Protein AF-A0A2K3KI52-F1 (afdb_monomer)

Radius of gyration: 19.63 Å; Cα contacts (8 Å, |Δi|>4): 92; chains: 1; bounding box: 44×22×50 Å

Sequence (89 aa):
PEPHEDEIQFILDAISDYLNVKVRRADVLSAWSGIRPLAVDPTAKNTESISRDHIVCEDYPGLVTITGGKWTTYRSMAEDAVNAAIKSG

pLDDT: mean 84.98, std 13.72, range [45.06, 97.12]

Solvent-accessible surface area (backbone atoms only — not comparable to full-atom values): 5766 Å² total; per-residue (Å²): 117,73,64,49,68,69,62,54,47,52,53,45,57,65,48,46,83,77,41,101,58,88,74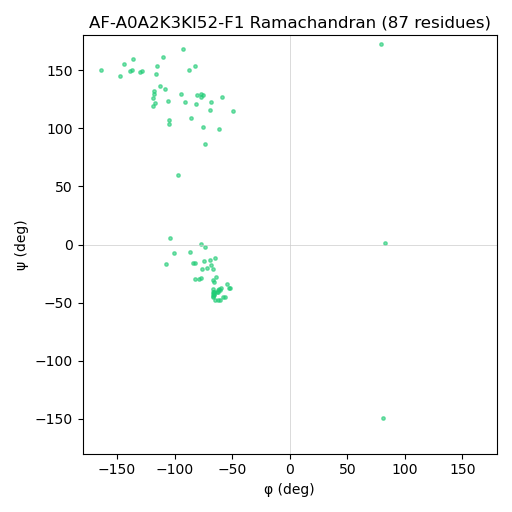,50,79,89,73,59,90,77,83,79,47,79,84,79,67,73,24,72,64,93,83,58,94,55,86,86,65,59,44,76,50,60,47,75,47,69,85,46,98,72,42,73,46,76,40,38,44,46,84,92,45,48,68,59,54,50,52,54,48,52,56,48,48,66,72,56,105

InterPro domains:
  IPR000447 FAD-dependent glycerol-3-phosphate dehydrogenase [PTHR11985] (1-88)
  IPR036188 FAD/NAD(P)-binding domain superfamily [G3DSA:3.50.50.60] (40-86)

Secondary structure (DSSP, 8-state):
----HHHHHHHHHHHHTT-SS---GGG--------------TT-S-TT---SSEEEEEEETTEEEEEE--GGGHHHHHHHHHHHHHHH-

Mean predicted aligned error: 7.3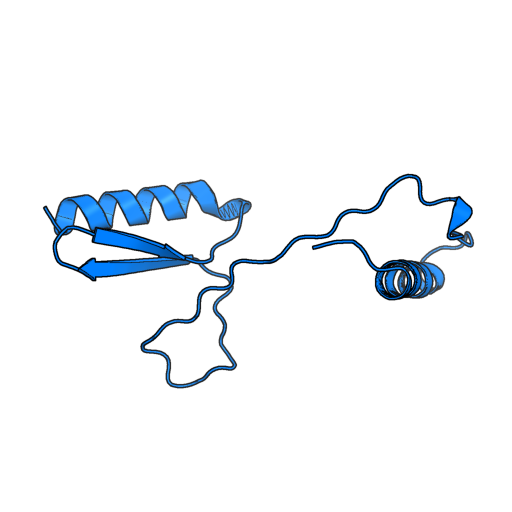9 Å

Foldseek 3Di:
DADDPVNVVVVQVVCVVVDPDRDDPVNDPDDDDDDFQFDDDPPDPDPVCSDQDKDWDDPDQQDIDITHYDPVCVVVSVVVRVVVNVVSD

Organism: Trifolium pratense (NCBI:txid57577)

Structure (mmCIF, N/CA/C/O backbone):
data_AF-A0A2K3KI52-F1
#
_entry.id   AF-A0A2K3KI52-F1
#
loop_
_atom_site.group_PDB
_atom_site.id
_atom_site.type_symbol
_atom_site.label_atom_id
_atom_site.label_alt_id
_atom_site.label_comp_id
_atom_site.label_asym_id
_atom_site.label_entity_id
_atom_site.label_seq_id
_atom_site.pdbx_PDB_ins_code
_atom_site.Cartn_x
_atom_site.Cartn_y
_atom_site.Cartn_z
_atom_site.occupancy
_atom_site.B_iso_or_equiv
_atom_site.auth_seq_id
_atom_site.auth_comp_id
_atom_site.auth_asym_id
_atom_site.auth_atom_id
_atom_site.pdbx_PDB_model_num
ATOM 1 N N . PRO A 1 1 ? -5.068 -13.349 -1.381 1.00 87.12 1 PRO A N 1
ATOM 2 C CA . PRO A 1 1 ? -4.981 -13.047 0.067 1.00 87.12 1 PRO A CA 1
ATOM 3 C C . PRO A 1 1 ? -6.400 -12.857 0.594 1.00 87.12 1 PRO A C 1
ATOM 5 O O . PRO A 1 1 ? -7.254 -12.396 -0.162 1.00 87.12 1 PRO A O 1
ATOM 8 N N . GLU A 1 2 ? -6.650 -13.224 1.841 1.00 93.81 2 GLU A N 1
ATOM 9 C CA . GLU A 1 2 ? -7.942 -13.007 2.491 1.00 93.81 2 GLU A CA 1
ATOM 10 C C . GLU A 1 2 ? -7.738 -12.047 3.667 1.00 93.81 2 GLU A C 1
ATOM 12 O O . GLU A 1 2 ? -6.648 -12.032 4.239 1.00 93.81 2 GLU A O 1
ATOM 17 N N . PRO A 1 3 ? -8.716 -11.187 3.988 1.00 94.88 3 PRO A N 1
ATOM 18 C CA . PRO A 1 3 ? -8.646 -10.367 5.191 1.00 94.88 3 PRO A CA 1
ATOM 19 C C . PRO A 1 3 ? -8.765 -11.272 6.415 1.00 94.88 3 PRO A C 1
ATOM 21 O O . PRO A 1 3 ? -9.769 -11.975 6.550 1.00 94.88 3 PRO A O 1
ATOM 24 N N . HIS A 1 4 ? -7.777 -11.247 7.305 1.00 96.31 4 HIS A N 1
ATOM 25 C CA . HIS A 1 4 ? -7.864 -12.012 8.543 1.00 96.31 4 HIS A CA 1
ATOM 26 C C . HIS A 1 4 ? -8.558 -11.211 9.658 1.00 96.31 4 HIS A C 1
ATOM 28 O O . HIS A 1 4 ? -8.528 -9.979 9.692 1.00 96.31 4 HIS A O 1
ATOM 34 N N . GLU A 1 5 ? -9.232 -11.910 10.575 1.00 96.25 5 GLU A N 1
ATOM 35 C CA . GLU A 1 5 ? -10.008 -11.273 11.650 1.00 96.25 5 GLU A CA 1
ATOM 36 C C . GLU A 1 5 ? -9.133 -10.513 12.656 1.00 96.25 5 GLU A C 1
ATOM 38 O O . GLU A 1 5 ? -9.565 -9.500 13.198 1.00 96.25 5 GLU A O 1
ATOM 43 N N . ASP A 1 6 ? -7.895 -10.951 12.874 1.00 96.75 6 ASP A N 1
ATOM 44 C CA . ASP A 1 6 ? -6.905 -10.237 13.681 1.00 96.75 6 ASP A CA 1
ATOM 45 C C . ASP A 1 6 ? -6.477 -8.913 13.030 1.00 96.75 6 ASP A C 1
ATOM 47 O O . ASP A 1 6 ? -6.364 -7.906 13.726 1.00 96.75 6 ASP A O 1
ATOM 51 N N . GLU A 1 7 ? -6.332 -8.863 11.701 1.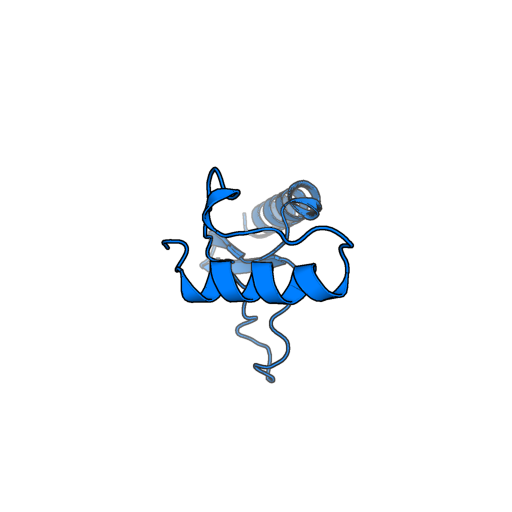00 96.19 7 GLU A N 1
ATOM 52 C CA . GLU A 1 7 ? -6.071 -7.614 10.968 1.00 96.19 7 GL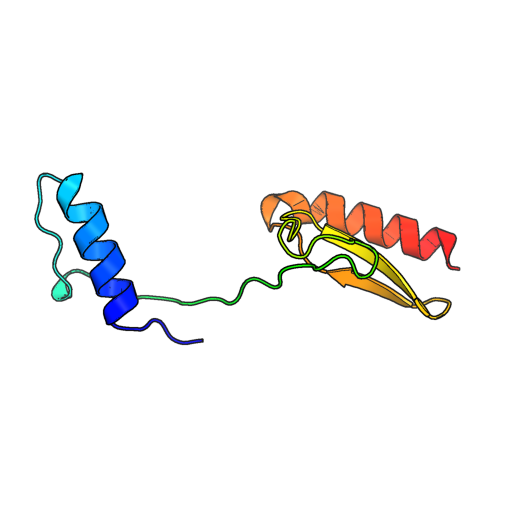U A CA 1
ATOM 53 C C . GLU A 1 7 ? -7.268 -6.652 11.030 1.00 96.19 7 GLU A C 1
ATOM 55 O O . GLU A 1 7 ? -7.098 -5.443 11.207 1.00 96.19 7 GLU A O 1
ATOM 60 N N . ILE A 1 8 ? -8.493 -7.180 10.914 1.00 96.12 8 ILE A N 1
ATOM 61 C CA . ILE A 1 8 ? -9.719 -6.384 11.062 1.00 96.12 8 ILE A CA 1
ATOM 62 C C . ILE A 1 8 ? -9.795 -5.815 12.481 1.00 96.12 8 ILE A C 1
ATOM 64 O O . ILE A 1 8 ? -10.030 -4.616 12.646 1.00 96.12 8 ILE A O 1
ATOM 68 N N . GLN A 1 9 ? -9.569 -6.647 13.501 1.00 95.94 9 GLN A N 1
ATOM 69 C CA . GLN A 1 9 ? -9.601 -6.218 14.895 1.00 95.94 9 GLN A CA 1
ATOM 70 C C . GLN A 1 9 ? -8.510 -5.184 15.189 1.00 95.94 9 GLN A C 1
ATOM 72 O O . GLN A 1 9 ? -8.801 -4.175 15.821 1.00 95.94 9 GLN A O 1
ATOM 77 N N . PHE A 1 10 ? -7.304 -5.360 14.645 1.00 95.62 10 PHE A N 1
ATOM 78 C CA . PHE A 1 10 ? -6.221 -4.383 14.748 1.00 95.62 10 PHE A CA 1
ATOM 79 C C . PHE A 1 10 ? -6.630 -2.996 14.226 1.00 95.62 10 PHE A C 1
ATOM 81 O O . PHE A 1 10 ? -6.378 -1.988 14.887 1.00 95.62 10 PHE A O 1
ATOM 88 N N . ILE A 1 11 ? -7.296 -2.923 13.067 1.00 94.88 11 ILE A N 1
ATOM 89 C CA . ILE A 1 11 ? -7.790 -1.648 12.523 1.00 94.88 11 ILE A CA 1
ATOM 90 C C . ILE A 1 11 ? -8.899 -1.069 13.412 1.00 94.88 11 ILE A C 1
ATOM 92 O O . ILE A 1 11 ? -8.897 0.135 13.665 1.00 94.88 11 ILE A O 1
ATOM 96 N N . LEU A 1 12 ? -9.835 -1.899 13.892 1.00 94.75 12 LEU A N 1
ATOM 97 C CA . LEU A 1 12 ? -10.927 -1.465 14.776 1.00 94.75 12 LEU A CA 1
ATOM 98 C C . LEU A 1 12 ? -10.413 -0.908 16.110 1.00 94.75 12 LEU A C 1
ATOM 100 O O . LEU A 1 12 ? -10.915 0.112 16.582 1.00 94.75 12 LEU A O 1
ATOM 104 N N . ASP A 1 13 ? -9.399 -1.546 16.686 1.00 93.62 13 ASP A N 1
ATOM 105 C CA . ASP A 1 13 ? -8.753 -1.087 17.912 1.00 93.62 13 ASP A CA 1
ATOM 106 C C . ASP A 1 13 ? -8.025 0.237 17.658 1.00 93.62 13 ASP A C 1
ATOM 108 O O . ASP A 1 13 ? -8.228 1.198 18.399 1.00 93.62 13 ASP A O 1
ATOM 112 N N . ALA A 1 14 ? -7.279 0.340 16.552 1.00 93.81 14 ALA A N 1
ATOM 113 C CA . ALA A 1 14 ? -6.553 1.555 16.195 1.00 93.81 14 ALA A CA 1
ATOM 114 C C . ALA A 1 14 ? -7.472 2.769 15.986 1.00 93.81 14 ALA A C 1
ATOM 116 O O . ALA A 1 14 ? -7.118 3.871 16.390 1.00 93.81 14 ALA A O 1
ATOM 117 N N . ILE A 1 15 ? -8.654 2.605 15.375 1.00 93.81 15 ILE A N 1
ATOM 118 C CA . ILE A 1 15 ? -9.599 3.724 15.186 1.00 93.81 15 ILE A CA 1
ATOM 119 C C . ILE A 1 15 ? -10.352 4.095 16.468 1.00 93.81 15 ILE A C 1
ATOM 121 O O . ILE A 1 15 ? -10.871 5.209 16.558 1.00 93.81 15 ILE A O 1
ATOM 125 N N . SER A 1 16 ? -10.433 3.185 17.445 1.00 90.62 16 SER A N 1
ATOM 126 C CA . SER A 1 16 ? -11.191 3.410 18.680 1.00 90.62 16 SER A CA 1
ATOM 127 C C . SER A 1 16 ? -10.617 4.551 19.526 1.00 90.62 16 SER A C 1
ATOM 129 O O . SER A 1 16 ? -11.380 5.266 20.171 1.00 90.62 16 SER A O 1
ATOM 131 N N . ASP A 1 17 ? -9.309 4.798 19.420 1.00 89.69 17 ASP A N 1
ATOM 132 C CA . ASP A 1 17 ? -8.617 5.910 20.081 1.00 89.69 17 ASP A CA 1
ATOM 133 C C . ASP A 1 17 ? -8.949 7.282 19.465 1.00 89.69 17 ASP A C 1
ATOM 135 O O . ASP A 1 17 ? -8.763 8.320 20.101 1.00 89.69 17 ASP A O 1
ATOM 139 N N . TYR A 1 18 ? -9.447 7.306 18.225 1.00 92.94 18 TYR A N 1
ATOM 140 C CA . TYR A 1 18 ? -9.689 8.538 17.465 1.00 92.94 18 TYR A CA 1
ATOM 141 C C . TYR A 1 18 ? -11.169 8.897 17.327 1.00 92.94 18 TYR A C 1
ATOM 143 O O . TYR A 1 18 ? -11.495 10.030 16.967 1.00 92.94 18 TYR A O 1
ATOM 151 N N . LEU A 1 19 ? -12.077 7.951 17.578 1.00 92.94 19 LEU A N 1
ATOM 152 C CA . LEU A 1 19 ? -13.510 8.134 17.381 1.00 92.94 19 LEU A CA 1
ATOM 153 C C . LEU A 1 19 ? -14.259 8.130 18.711 1.00 92.94 19 LEU A C 1
ATOM 155 O O . LEU A 1 19 ? -14.103 7.246 19.542 1.00 92.94 19 LEU A O 1
ATOM 159 N N . ASN A 1 20 ? -15.197 9.065 18.858 1.00 90.25 20 ASN A N 1
ATOM 160 C CA . ASN A 1 20 ? -16.090 9.115 20.020 1.00 90.25 20 ASN A CA 1
ATOM 161 C C . ASN A 1 20 ? -17.181 8.021 19.998 1.00 90.25 20 ASN A C 1
ATOM 163 O O . ASN A 1 20 ? -18.013 7.945 20.900 1.00 90.25 20 ASN A O 1
ATOM 167 N N . VAL A 1 21 ? -17.219 7.205 18.939 1.00 90.69 21 VAL A N 1
ATOM 168 C CA . VAL A 1 21 ? -18.179 6.118 18.734 1.00 90.69 21 VAL A CA 1
ATOM 169 C C . VAL A 1 21 ? -17.415 4.806 18.678 1.00 90.69 21 VAL A C 1
ATOM 171 O O . VAL A 1 21 ? -16.473 4.660 17.901 1.00 90.69 21 VAL A O 1
ATOM 174 N N . LYS A 1 22 ? -17.861 3.824 19.464 1.00 88.38 22 LYS A N 1
ATOM 175 C CA . LYS A 1 22 ? -17.290 2.479 19.447 1.00 88.38 22 LYS A CA 1
ATOM 176 C C . LYS A 1 22 ? -17.765 1.718 18.207 1.00 88.38 22 LYS A C 1
ATOM 178 O O . LYS A 1 22 ? -18.882 1.205 18.194 1.00 88.38 22 LYS A O 1
ATOM 183 N N . VAL A 1 23 ? -16.907 1.631 17.193 1.00 93.12 23 VAL A N 1
ATOM 184 C CA . VAL A 1 23 ? -17.120 0.789 16.007 1.00 93.12 23 VAL A CA 1
ATOM 185 C C . VAL A 1 23 ? -16.873 -0.672 16.386 1.00 93.12 23 VAL A C 1
ATOM 187 O O . VAL A 1 23 ? -15.857 -0.997 16.997 1.00 93.12 23 VAL A O 1
ATOM 190 N N . ARG A 1 24 ? -17.814 -1.564 16.075 1.00 93.44 24 ARG A N 1
ATOM 191 C CA . ARG A 1 24 ? -17.741 -2.994 16.407 1.00 93.44 24 ARG A CA 1
ATOM 192 C C . ARG A 1 24 ? -17.536 -3.814 15.142 1.00 93.44 24 ARG A C 1
ATOM 194 O O . ARG A 1 24 ? -17.908 -3.400 14.049 1.00 93.44 24 ARG A O 1
ATOM 201 N N . ARG A 1 25 ? -17.075 -5.056 15.305 1.00 94.50 25 ARG A N 1
ATOM 202 C CA . ARG A 1 25 ? -16.948 -6.011 14.195 1.00 94.50 25 ARG A CA 1
ATOM 203 C C . ARG A 1 25 ? -18.251 -6.214 13.408 1.00 94.50 25 ARG A C 1
ATOM 205 O O . ARG A 1 25 ? -18.197 -6.394 12.195 1.00 94.50 25 ARG A O 1
ATOM 212 N N . ALA A 1 26 ? -19.405 -6.147 14.078 1.00 95.88 26 ALA A N 1
ATOM 213 C CA . ALA A 1 26 ? -20.729 -6.256 13.456 1.00 95.88 26 ALA A CA 1
ATOM 214 C C . ALA A 1 26 ? -21.097 -5.061 12.556 1.00 95.88 26 ALA A C 1
ATOM 216 O O . ALA A 1 26 ? -22.000 -5.180 11.734 1.00 95.88 26 ALA A O 1
ATOM 217 N N . ASP A 1 27 ? -20.403 -3.930 12.701 1.00 94.81 27 ASP A N 1
ATOM 218 C CA . ASP A 1 27 ? -20.626 -2.730 11.894 1.00 94.81 27 ASP A CA 1
ATOM 219 C C . ASP A 1 27 ? -19.802 -2.771 10.576 1.00 94.81 27 ASP A C 1
ATOM 221 O O . ASP A 1 27 ? -19.975 -1.922 9.702 1.00 94.81 27 ASP A O 1
ATOM 225 N N . VAL A 1 28 ? -18.926 -3.775 10.396 1.00 95.62 28 VAL A N 1
ATOM 226 C CA . VAL A 1 28 ? -18.117 -3.982 9.180 1.00 95.62 28 VAL A CA 1
ATOM 227 C C . VAL A 1 28 ? -18.911 -4.776 8.138 1.00 95.62 28 VAL A C 1
ATOM 229 O O . VAL A 1 28 ? -19.113 -5.982 8.287 1.00 95.62 28 VAL A O 1
ATOM 232 N N . LEU A 1 29 ? -19.317 -4.110 7.054 1.00 97.12 29 LEU A N 1
ATOM 233 C CA . LEU A 1 29 ? -20.094 -4.720 5.963 1.00 97.12 29 LEU A CA 1
ATOM 234 C C . LEU A 1 29 ? -19.252 -5.593 5.021 1.00 97.12 29 LEU A C 1
ATOM 236 O O . LEU A 1 29 ? -19.768 -6.525 4.410 1.00 97.12 29 LEU A O 1
ATOM 240 N N . SER A 1 30 ? -17.965 -5.279 4.877 1.00 96.12 30 SER A N 1
ATOM 241 C CA . SER A 1 30 ? -17.066 -5.926 3.920 1.00 96.12 30 SER A CA 1
ATOM 242 C C . SER A 1 30 ? -15.605 -5.636 4.255 1.00 96.12 30 SER A C 1
ATOM 244 O O . SER A 1 30 ? -15.289 -4.555 4.753 1.00 96.12 30 SER A O 1
ATOM 246 N N . ALA A 1 31 ? -14.713 -6.570 3.928 1.00 96.56 31 ALA A N 1
ATOM 247 C CA . ALA A 1 31 ? -13.268 -6.411 4.052 1.00 96.56 31 ALA A CA 1
ATOM 248 C C . ALA A 1 31 ? -12.564 -6.974 2.809 1.00 96.56 31 ALA A C 1
ATOM 250 O O . ALA A 1 31 ? -13.054 -7.915 2.184 1.00 96.56 31 ALA A O 1
ATOM 251 N N . TRP A 1 32 ? -11.407 -6.405 2.466 1.00 96.69 32 TRP A N 1
ATOM 252 C CA . TRP A 1 32 ? -10.576 -6.842 1.343 1.00 96.69 32 TRP A CA 1
ATOM 253 C C . TRP A 1 32 ? -9.104 -6.826 1.737 1.00 96.69 32 TRP A C 1
ATOM 255 O O . TRP A 1 32 ? -8.680 -6.002 2.544 1.00 96.69 32 TRP A O 1
ATOM 265 N N . SER A 1 33 ? -8.331 -7.728 1.138 1.00 95.69 33 SER A N 1
ATOM 266 C CA . SER A 1 33 ? -6.887 -7.822 1.324 1.00 95.69 33 SER A CA 1
ATOM 267 C C . SER A 1 33 ? -6.196 -7.845 -0.037 1.00 95.69 33 SER A C 1
ATOM 269 O O . SER A 1 33 ? -6.754 -8.318 -1.029 1.00 95.69 33 SER A O 1
ATOM 271 N N . GLY A 1 34 ? -4.979 -7.311 -0.096 1.00 92.31 34 GLY A N 1
ATOM 272 C CA . GLY A 1 34 ? -4.203 -7.176 -1.323 1.00 92.31 34 GLY A CA 1
ATOM 273 C C . GLY A 1 34 ? -2.711 -7.308 -1.050 1.00 92.31 34 GLY A C 1
ATOM 274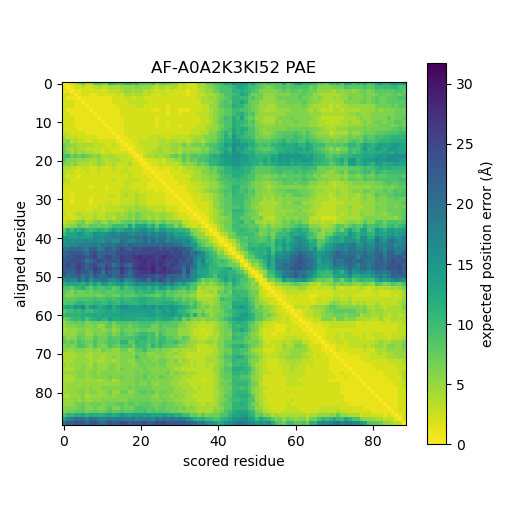 O O . GLY A 1 34 ? -2.219 -6.870 -0.014 1.00 92.31 34 GLY A O 1
ATOM 275 N N . ILE A 1 35 ? -1.985 -7.904 -1.996 1.00 88.75 35 ILE A N 1
ATOM 276 C CA . ILE A 1 35 ? -0.524 -8.013 -1.935 1.00 88.75 35 ILE A CA 1
ATOM 277 C C . ILE A 1 35 ? 0.060 -6.839 -2.710 1.00 88.75 35 ILE A C 1
ATOM 279 O O . ILE A 1 35 ? -0.332 -6.592 -3.850 1.00 88.75 35 ILE A O 1
ATOM 283 N N . ARG A 1 36 ? 1.003 -6.114 -2.106 1.00 85.12 36 ARG A N 1
ATOM 284 C CA . ARG A 1 36 ? 1.756 -5.085 -2.826 1.00 85.12 36 ARG A CA 1
ATOM 285 C C . ARG A 1 36 ? 2.879 -5.766 -3.613 1.00 85.12 36 ARG A C 1
ATOM 287 O O . ARG A 1 36 ? 3.716 -6.406 -2.978 1.00 85.12 36 ARG A O 1
ATOM 294 N N . PRO A 1 37 ? 2.930 -5.632 -4.948 1.00 76.31 37 PRO A N 1
ATOM 295 C CA . PRO A 1 37 ? 4.071 -6.089 -5.727 1.00 76.31 37 PRO A CA 1
ATOM 296 C C . PRO A 1 37 ? 5.221 -5.107 -5.492 1.00 76.31 37 PRO A C 1
ATOM 298 O O . PRO A 1 37 ? 5.345 -4.101 -6.179 1.00 76.31 37 PRO A O 1
ATOM 301 N N . LEU A 1 38 ? 5.998 -5.338 -4.438 1.00 75.56 38 LEU A N 1
ATOM 302 C CA . LEU A 1 38 ? 7.116 -4.478 -4.072 1.00 75.56 38 LEU A CA 1
ATOM 303 C C . LEU A 1 38 ? 8.301 -4.761 -4.996 1.00 75.56 38 LEU A C 1
ATOM 305 O O . LEU A 1 38 ? 8.683 -5.917 -5.171 1.00 75.56 38 LEU A O 1
ATOM 309 N N . ALA A 1 39 ? 8.876 -3.710 -5.579 1.00 69.38 39 ALA A N 1
ATOM 310 C CA . ALA A 1 39 ? 10.092 -3.842 -6.365 1.00 69.38 39 ALA A CA 1
ATOM 311 C C . ALA A 1 39 ? 11.303 -3.894 -5.437 1.00 69.38 39 ALA A C 1
ATOM 313 O O . ALA A 1 39 ? 11.480 -3.034 -4.572 1.00 69.38 39 ALA A O 1
ATOM 314 N N . VAL A 1 40 ? 12.140 -4.903 -5.641 1.00 66.69 40 VAL A N 1
ATOM 315 C CA . VAL A 1 40 ? 13.486 -4.946 -5.079 1.00 66.69 40 VAL A CA 1
ATOM 316 C C . VAL A 1 40 ? 14.426 -4.663 -6.232 1.00 66.69 40 VAL A C 1
ATOM 318 O O . VAL A 1 40 ? 14.375 -5.353 -7.246 1.00 66.69 40 VAL A O 1
ATOM 321 N N . ASP A 1 41 ? 15.253 -3.636 -6.087 1.00 63.28 41 ASP A N 1
ATOM 322 C CA . ASP A 1 41 ? 16.321 -3.379 -7.042 1.00 63.28 41 ASP A CA 1
ATOM 323 C C . ASP A 1 41 ? 17.378 -4.490 -6.896 1.00 63.28 41 ASP A C 1
ATOM 325 O O . ASP A 1 41 ? 17.997 -4.594 -5.831 1.00 63.28 41 ASP A O 1
ATOM 329 N N . PRO A 1 42 ? 17.605 -5.328 -7.925 1.00 61.53 42 PRO A N 1
ATOM 330 C CA . PRO A 1 42 ? 18.587 -6.409 -7.865 1.00 61.53 42 PRO A CA 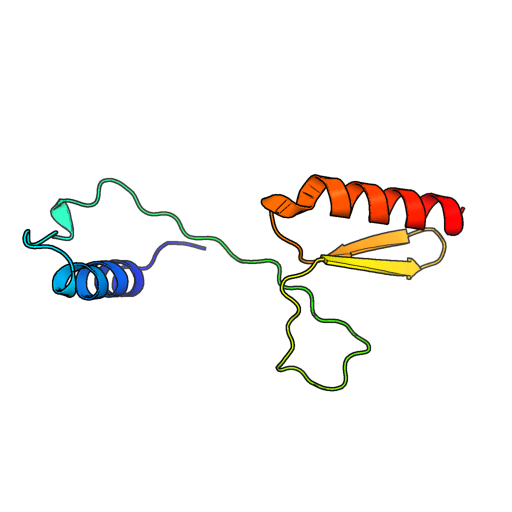1
ATOM 331 C C . PRO A 1 42 ? 20.035 -5.906 -7.736 1.00 61.53 42 PRO A C 1
ATOM 333 O O . PRO A 1 42 ? 20.931 -6.698 -7.445 1.00 61.53 42 PRO A O 1
ATOM 336 N N . THR A 1 43 ? 20.285 -4.606 -7.928 1.00 59.75 43 THR A N 1
ATOM 337 C CA . THR A 1 43 ? 21.605 -3.977 -7.779 1.00 59.75 43 THR A CA 1
ATOM 338 C C . THR A 1 43 ? 21.797 -3.242 -6.445 1.00 59.75 43 THR A C 1
ATOM 340 O O . THR A 1 43 ? 22.918 -2.833 -6.119 1.00 59.75 43 THR A O 1
ATOM 343 N N . ALA A 1 44 ? 20.744 -3.102 -5.630 1.00 60.19 44 ALA A N 1
ATOM 344 C CA . ALA A 1 44 ? 20.815 -2.394 -4.356 1.00 60.19 44 ALA A CA 1
ATOM 345 C C . ALA A 1 44 ? 21.500 -3.240 -3.267 1.00 60.19 44 ALA A C 1
ATOM 347 O O . ALA A 1 44 ? 21.104 -4.362 -2.965 1.00 60.19 44 ALA A O 1
ATOM 348 N N . LYS A 1 45 ? 22.526 -2.671 -2.616 1.00 54.94 45 LYS A N 1
ATOM 349 C CA . LYS A 1 45 ? 23.287 -3.329 -1.532 1.00 54.94 45 LYS A CA 1
ATOM 350 C C . LYS A 1 45 ? 22.539 -3.413 -0.192 1.00 54.94 45 LYS A C 1
ATOM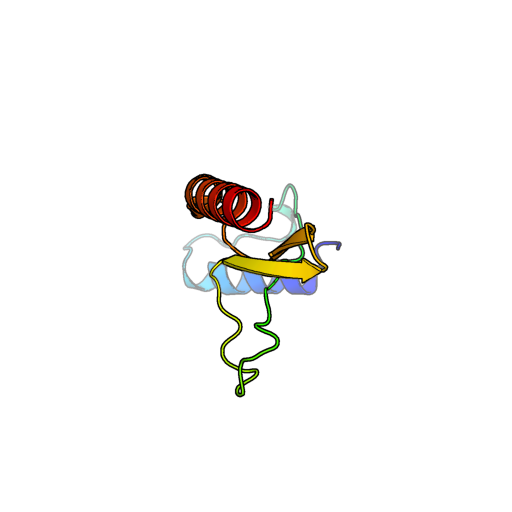 352 O O . LYS A 1 45 ? 22.982 -4.148 0.682 1.00 54.94 45 LYS A O 1
ATOM 357 N N . ASN A 1 46 ? 21.445 -2.665 -0.025 1.00 51.16 46 ASN A N 1
ATOM 358 C CA . ASN A 1 46 ? 20.645 -2.618 1.201 1.00 51.16 46 ASN A CA 1
ATOM 359 C C . ASN A 1 46 ? 19.211 -3.082 0.922 1.00 51.16 46 ASN A C 1
ATOM 361 O O . ASN A 1 46 ? 18.473 -2.445 0.176 1.00 51.16 46 ASN A O 1
ATOM 365 N N . THR A 1 47 ? 18.800 -4.160 1.584 1.00 49.44 47 THR A N 1
ATOM 366 C CA . THR A 1 47 ? 17.447 -4.745 1.548 1.00 49.44 47 THR A CA 1
ATOM 367 C C . THR A 1 47 ? 16.379 -3.886 2.233 1.00 49.44 47 THR A C 1
ATOM 369 O O . THR A 1 47 ? 15.190 -4.136 2.060 1.00 49.44 47 THR A O 1
ATOM 372 N N . GLU A 1 48 ? 16.776 -2.871 3.005 1.00 45.06 48 GLU A N 1
ATOM 373 C CA . GLU A 1 48 ? 15.860 -1.998 3.755 1.00 45.06 48 GLU A CA 1
ATOM 374 C C . GLU A 1 48 ? 15.256 -0.868 2.905 1.00 45.06 48 GLU A C 1
ATOM 376 O O . GLU A 1 48 ? 14.236 -0.287 3.275 1.00 45.06 48 GLU A O 1
ATOM 381 N N . SER A 1 49 ? 15.825 -0.587 1.730 1.00 45.38 49 SER A N 1
ATOM 382 C CA . SER A 1 49 ? 15.277 0.367 0.766 1.00 45.38 49 SER A CA 1
ATOM 383 C C . SER A 1 49 ? 14.467 -0.359 -0.303 1.00 45.38 49 SER A C 1
ATOM 385 O O . SER A 1 49 ? 14.784 -0.283 -1.490 1.00 45.38 49 SER A O 1
ATOM 387 N N . ILE A 1 50 ? 13.416 -1.075 0.107 1.00 51.97 50 ILE A N 1
ATOM 388 C CA . ILE A 1 50 ? 12.356 -1.447 -0.834 1.00 51.97 50 ILE A CA 1
ATOM 389 C C . ILE A 1 50 ? 11.760 -0.132 -1.337 1.00 51.97 50 ILE A C 1
ATOM 391 O O . ILE A 1 50 ? 10.989 0.538 -0.641 1.00 51.97 50 ILE A O 1
ATOM 395 N N . SER A 1 51 ? 12.195 0.271 -2.527 1.00 53.81 51 SER A N 1
ATOM 396 C CA . SER A 1 51 ? 11.727 1.478 -3.184 1.00 53.81 51 SER A CA 1
ATOM 397 C C . SER A 1 51 ? 10.214 1.371 -3.366 1.00 53.81 51 SER A C 1
ATOM 399 O O . SER A 1 51 ? 9.699 0.385 -3.890 1.00 53.81 51 SER A O 1
ATOM 401 N N . ARG A 1 52 ? 9.474 2.385 -2.899 1.00 60.06 52 ARG A N 1
ATOM 402 C CA . ARG A 1 52 ? 8.036 2.513 -3.198 1.00 60.06 52 ARG A CA 1
ATOM 403 C C . ARG A 1 52 ? 7.789 3.027 -4.619 1.00 60.06 52 ARG A C 1
ATOM 405 O O . ARG A 1 52 ? 6.628 3.234 -4.980 1.00 60.06 52 ARG A O 1
ATOM 412 N N . ASP A 1 53 ? 8.852 3.268 -5.372 1.00 71.81 53 ASP A N 1
ATOM 413 C CA . ASP A 1 53 ? 8.790 3.693 -6.757 1.00 71.81 53 ASP A CA 1
ATOM 414 C C . ASP A 1 53 ? 8.851 2.473 -7.679 1.00 71.81 53 ASP A C 1
ATOM 416 O O . ASP A 1 53 ? 9.047 1.333 -7.246 1.00 71.81 53 ASP A O 1
ATOM 420 N N . HIS A 1 54 ? 8.566 2.693 -8.956 1.00 83.19 54 HIS A N 1
ATOM 421 C CA . HIS A 1 54 ? 8.674 1.648 -9.963 1.00 83.19 54 HIS A CA 1
ATOM 422 C C . HIS A 1 54 ? 10.115 1.498 -10.432 1.00 83.19 54 HIS A C 1
ATOM 424 O O . HIS A 1 54 ? 10.897 2.445 -10.422 1.00 83.19 54 HIS A O 1
ATOM 430 N N . ILE A 1 55 ? 10.436 0.297 -10.889 1.00 85.62 55 ILE A N 1
ATOM 431 C CA . ILE A 1 55 ? 11.692 -0.032 -11.549 1.00 85.62 55 ILE A CA 1
ATOM 432 C C . ILE A 1 55 ? 11.346 -0.493 -12.959 1.00 85.62 55 ILE A C 1
ATOM 434 O O . ILE A 1 55 ? 10.442 -1.313 -13.129 1.00 85.62 55 ILE A O 1
ATOM 438 N N . VAL A 1 56 ? 12.059 0.042 -13.950 1.00 87.25 56 VAL A N 1
ATOM 439 C CA . VAL A 1 56 ? 12.025 -0.421 -15.341 1.00 87.25 56 VAL A CA 1
ATOM 440 C C . VAL A 1 56 ? 13.417 -0.931 -15.688 1.00 87.25 56 VAL A C 1
ATOM 442 O O . VAL A 1 56 ? 14.386 -0.178 -15.584 1.00 87.25 56 VAL A O 1
ATOM 445 N N . CYS A 1 57 ? 13.522 -2.194 -16.083 1.00 86.06 57 CYS A N 1
ATOM 446 C CA . CYS A 1 57 ? 14.776 -2.818 -16.494 1.00 86.06 57 CYS A CA 1
ATOM 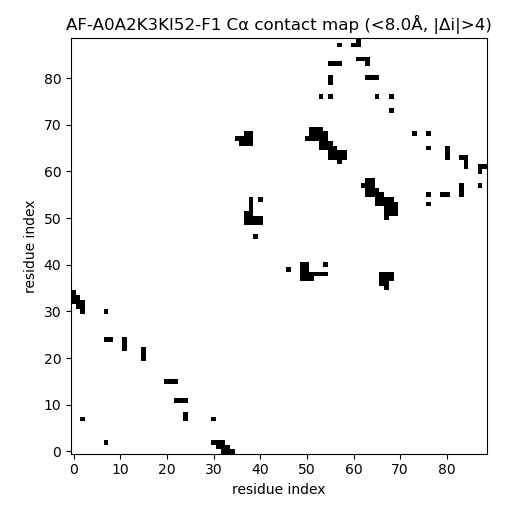447 C C . CYS A 1 57 ? 14.586 -3.652 -17.761 1.00 86.06 57 CYS A C 1
ATOM 449 O O . CYS A 1 57 ? 13.471 -4.035 -18.112 1.00 86.06 57 CYS A O 1
ATOM 451 N N . GLU A 1 58 ? 15.689 -3.912 -18.454 1.00 85.56 58 GLU A N 1
ATOM 452 C CA . GLU A 1 58 ? 15.746 -4.881 -19.542 1.00 85.56 58 GLU A CA 1
ATOM 453 C C . GLU A 1 58 ? 16.459 -6.130 -19.022 1.00 85.56 58 GLU A C 1
ATOM 455 O O . GLU A 1 58 ? 17.666 -6.101 -18.778 1.00 85.56 58 GLU A O 1
ATOM 460 N N . ASP A 1 59 ? 15.710 -7.210 -18.800 1.00 79.75 59 ASP A N 1
ATOM 461 C CA . ASP A 1 59 ? 16.272 -8.444 -18.230 1.00 79.75 59 ASP A CA 1
ATOM 462 C C . ASP A 1 59 ? 16.947 -9.310 -19.307 1.00 79.75 59 ASP A C 1
ATOM 464 O O . ASP A 1 59 ? 17.910 -10.030 -19.038 1.00 79.75 59 ASP A O 1
ATOM 468 N N . TYR A 1 60 ? 16.453 -9.216 -20.544 1.00 83.94 60 TYR A N 1
ATOM 469 C CA . TYR A 1 60 ? 16.984 -9.875 -21.736 1.00 83.94 60 TYR A CA 1
ATOM 470 C C . TYR A 1 60 ? 16.832 -8.942 -22.940 1.00 83.94 60 TYR A C 1
ATOM 472 O O . TYR A 1 60 ? 15.906 -8.134 -22.925 1.00 83.94 60 TYR A O 1
ATOM 480 N N . PRO A 1 61 ? 17.654 -9.084 -23.998 1.00 85.38 61 PRO A N 1
ATOM 481 C CA . PRO A 1 61 ? 17.528 -8.271 -25.206 1.00 85.38 61 PRO A CA 1
ATOM 482 C C . PRO A 1 61 ? 16.086 -8.235 -25.738 1.00 85.38 61 PRO A C 1
ATOM 484 O O . PRO A 1 61 ? 15.541 -9.266 -26.138 1.00 85.38 61 PRO A O 1
ATOM 487 N N . GLY A 1 62 ? 15.466 -7.055 -25.713 1.00 85.44 62 GLY A N 1
ATOM 488 C CA . GLY A 1 62 ? 14.087 -6.809 -26.139 1.00 85.44 62 GLY A CA 1
ATOM 489 C C . GLY A 1 62 ? 12.990 -7.124 -25.108 1.00 85.44 62 GLY A C 1
ATOM 490 O O . GLY A 1 62 ? 11.813 -6.950 -25.425 1.00 85.44 62 GLY A O 1
ATOM 491 N N . LEU A 1 63 ? 13.324 -7.565 -23.888 1.00 90.00 63 LEU A N 1
ATOM 492 C CA . LEU A 1 63 ? 12.366 -7.803 -22.801 1.00 90.00 63 LEU A CA 1
ATOM 493 C C . LEU A 1 63 ? 12.446 -6.701 -21.742 1.00 90.00 63 LEU A C 1
ATOM 495 O O . LEU A 1 63 ? 13.328 -6.711 -20.885 1.00 90.00 63 LEU A O 1
ATOM 499 N N . VAL A 1 64 ? 11.462 -5.802 -21.762 1.00 90.31 64 VAL A N 1
ATOM 500 C CA . VAL A 1 64 ? 11.297 -4.756 -20.746 1.00 90.31 64 VAL A CA 1
ATOM 501 C C . VAL A 1 64 ? 10.404 -5.254 -19.610 1.00 90.31 64 VAL A C 1
ATOM 503 O O . VAL A 1 64 ? 9.240 -5.594 -19.828 1.00 90.31 64 VAL A O 1
ATOM 506 N N . THR A 1 65 ? 10.933 -5.229 -18.391 1.00 89.25 65 THR A N 1
ATOM 507 C CA . THR A 1 65 ? 10.233 -5.590 -17.156 1.00 89.25 65 THR A CA 1
ATOM 508 C C . THR A 1 65 ? 9.957 -4.339 -16.328 1.00 89.25 65 THR A C 1
ATOM 510 O O . THR A 1 65 ? 10.835 -3.503 -16.121 1.00 89.25 65 THR A O 1
ATOM 513 N N . ILE A 1 66 ? 8.726 -4.218 -15.821 1.00 89.06 66 ILE A N 1
ATOM 514 C CA . ILE A 1 66 ? 8.316 -3.159 -14.890 1.00 89.06 66 ILE A CA 1
ATOM 515 C C . ILE A 1 66 ? 7.876 -3.816 -13.586 1.00 89.06 66 ILE A C 1
ATOM 517 O O . ILE A 1 66 ? 6.977 -4.657 -13.595 1.00 89.06 66 ILE A O 1
ATOM 521 N N . THR A 1 67 ? 8.455 -3.403 -12.461 1.00 88.00 67 THR A N 1
ATOM 522 C CA . THR A 1 67 ? 8.060 -3.887 -11.128 1.00 88.00 67 THR A CA 1
ATOM 523 C C . THR A 1 67 ? 7.822 -2.713 -10.185 1.00 88.00 67 THR A C 1
ATOM 525 O O . THR A 1 67 ? 8.482 -1.681 -10.289 1.00 88.00 67 THR A O 1
ATOM 528 N N . GLY A 1 68 ? 6.903 -2.859 -9.229 1.00 87.06 68 GLY A N 1
ATOM 529 C CA . GLY A 1 68 ? 6.650 -1.837 -8.214 1.00 87.06 68 GLY A CA 1
ATOM 530 C C . GLY A 1 68 ? 5.763 -0.701 -8.697 1.00 87.06 68 GLY A C 1
ATOM 531 O O . GLY A 1 68 ? 4.880 -0.879 -9.536 1.00 87.06 68 GLY A O 1
ATOM 532 N N . GLY A 1 69 ? 6.000 0.480 -8.131 1.00 85.25 69 GLY A N 1
ATOM 533 C CA . GLY A 1 69 ? 5.213 1.672 -8.407 1.00 85.25 69 GLY A CA 1
ATOM 534 C C . GLY A 1 69 ? 3.876 1.727 -7.675 1.00 85.25 69 GLY A C 1
ATOM 535 O O . GLY A 1 69 ? 3.436 0.800 -6.991 1.00 85.25 69 GLY A O 1
ATOM 536 N N . LYS A 1 70 ? 3.224 2.882 -7.796 1.00 87.81 70 LYS A N 1
ATOM 537 C CA . LYS A 1 70 ? 1.928 3.168 -7.180 1.00 87.81 70 LYS A CA 1
ATOM 538 C C . LYS A 1 70 ? 0.898 3.367 -8.273 1.00 87.81 70 LYS A C 1
ATOM 540 O O . LYS A 1 70 ? 1.205 3.878 -9.347 1.00 87.81 70 LYS A O 1
ATOM 545 N N . TRP A 1 71 ? -0.363 3.100 -7.949 1.00 87.62 71 TRP A N 1
ATOM 546 C CA . TRP A 1 71 ? -1.469 3.431 -8.847 1.00 87.62 71 TRP A CA 1
ATOM 547 C C . TRP A 1 71 ? -1.440 4.904 -9.288 1.00 87.62 71 TRP A C 1
ATOM 549 O O . TRP A 1 71 ? -1.675 5.219 -10.447 1.00 87.62 71 TRP A O 1
ATOM 559 N N . THR A 1 72 ? -1.067 5.819 -8.392 1.00 89.31 72 THR A N 1
ATOM 560 C CA . THR A 1 72 ? -0.975 7.255 -8.696 1.00 89.31 72 THR A CA 1
ATOM 561 C C . THR A 1 72 ? 0.125 7.609 -9.699 1.00 89.31 72 THR A C 1
ATOM 563 O O . THR A 1 72 ? 0.056 8.672 -10.307 1.00 89.31 72 THR A O 1
ATOM 566 N N . THR A 1 73 ? 1.136 6.754 -9.884 1.00 89.56 73 THR A N 1
ATOM 567 C CA . THR A 1 73 ? 2.272 6.995 -10.788 1.00 89.56 73 THR A CA 1
ATOM 568 C C . THR A 1 73 ? 2.175 6.205 -12.092 1.00 89.56 73 THR A C 1
ATOM 570 O O . THR A 1 73 ? 3.086 6.298 -12.911 1.00 89.56 73 THR A O 1
ATOM 573 N N . TYR A 1 74 ? 1.067 5.488 -12.332 1.00 91.62 74 TYR A N 1
ATOM 574 C CA . TYR A 1 74 ? 0.915 4.570 -13.469 1.00 91.62 74 TYR 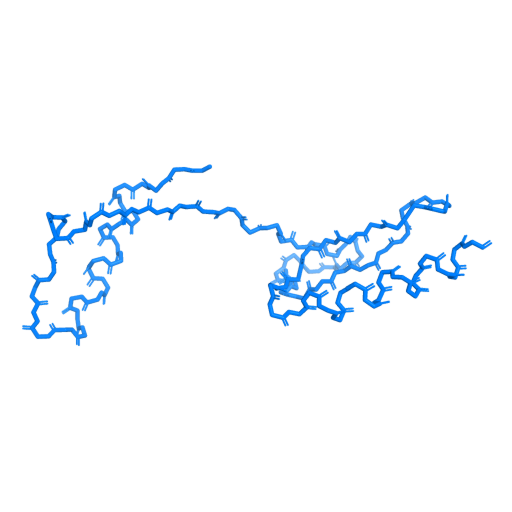A CA 1
ATOM 575 C C . TYR A 1 74 ? 1.255 5.205 -14.830 1.00 91.62 74 TYR A C 1
ATOM 577 O O . TYR A 1 74 ? 1.861 4.562 -15.680 1.00 91.62 74 TYR A O 1
ATOM 585 N N . ARG A 1 75 ? 0.903 6.482 -15.039 1.00 95.44 75 ARG A N 1
ATOM 586 C CA . ARG A 1 75 ? 1.178 7.193 -16.296 1.00 95.44 75 ARG A CA 1
ATOM 587 C C . ARG A 1 75 ? 2.679 7.397 -16.515 1.00 95.44 75 ARG A C 1
ATOM 589 O O . ARG A 1 75 ? 3.161 7.173 -17.617 1.00 95.44 75 ARG A O 1
ATOM 596 N N . SER A 1 76 ? 3.400 7.810 -15.470 1.00 91.88 76 SER A N 1
ATOM 597 C CA . SER A 1 76 ? 4.859 7.971 -15.526 1.00 91.88 76 SER A CA 1
ATOM 598 C C . SER A 1 76 ? 5.540 6.620 -15.731 1.00 91.88 76 SER A C 1
ATOM 600 O O . SER A 1 76 ? 6.439 6.510 -16.549 1.00 91.88 76 SER A O 1
ATOM 602 N N . MET A 1 77 ? 5.050 5.575 -15.053 1.00 92.50 77 MET A N 1
ATOM 603 C CA . MET A 1 77 ? 5.541 4.203 -15.224 1.00 92.50 77 MET A CA 1
ATOM 604 C C . MET A 1 77 ? 5.418 3.722 -16.671 1.00 92.50 77 MET A C 1
ATOM 606 O O . MET A 1 77 ? 6.349 3.135 -17.213 1.00 92.50 77 MET A O 1
ATOM 610 N N . ALA A 1 78 ? 4.263 3.969 -17.295 1.00 93.44 78 ALA A N 1
ATOM 611 C CA . ALA A 1 78 ? 4.019 3.585 -18.678 1.00 93.44 78 ALA A CA 1
ATOM 612 C C . ALA A 1 78 ? 4.929 4.350 -19.650 1.00 93.44 78 ALA A C 1
ATOM 614 O O . ALA A 1 78 ? 5.456 3.759 -20.588 1.00 93.44 78 ALA A O 1
ATOM 615 N N . GLU A 1 79 ? 5.136 5.646 -19.412 1.00 95.06 79 GLU A N 1
ATOM 616 C CA . GLU A 1 79 ? 6.049 6.471 -20.206 1.00 95.06 79 GLU A CA 1
ATOM 617 C C . GLU A 1 79 ? 7.489 5.942 -20.137 1.00 95.06 79 GLU A C 1
ATOM 619 O O . GLU A 1 79 ? 8.114 5.723 -21.175 1.00 95.06 79 GLU A O 1
ATOM 624 N N . ASP A 1 80 ? 7.985 5.645 -18.935 1.00 92.44 80 ASP A N 1
ATOM 625 C CA . ASP A 1 80 ? 9.333 5.107 -18.736 1.00 92.44 80 ASP A CA 1
ATOM 626 C C . ASP A 1 80 ? 9.514 3.739 -19.406 1.00 92.44 80 ASP A C 1
ATOM 628 O O . ASP A 1 80 ? 10.546 3.477 -20.025 1.00 92.44 80 ASP A O 1
ATOM 632 N N . ALA A 1 81 ? 8.491 2.885 -19.346 1.00 92.62 81 ALA A N 1
ATOM 633 C CA . ALA A 1 81 ? 8.507 1.580 -19.992 1.00 92.62 81 ALA A CA 1
ATOM 634 C C . ALA A 1 81 ? 8.550 1.661 -21.519 1.00 92.62 81 ALA A C 1
ATOM 636 O O . ALA A 1 81 ? 9.320 0.941 -22.153 1.00 92.62 81 ALA A O 1
ATOM 637 N N . VAL A 1 82 ? 7.757 2.552 -22.119 1.00 94.44 82 VAL A N 1
ATOM 638 C CA . VAL A 1 82 ? 7.780 2.771 -23.572 1.00 94.44 82 VAL A CA 1
ATOM 639 C C . VAL A 1 82 ? 9.126 3.357 -23.996 1.00 94.44 82 VAL A C 1
ATOM 641 O O . VAL A 1 82 ? 9.712 2.898 -24.974 1.00 94.44 82 VAL A O 1
ATOM 644 N N . ASN A 1 83 ? 9.663 4.313 -23.235 1.00 93.69 83 ASN A N 1
ATOM 645 C CA . ASN A 1 83 ? 10.986 4.880 -23.491 1.00 93.69 83 ASN A CA 1
ATOM 646 C C . ASN A 1 83 ? 12.101 3.828 -23.408 1.00 93.69 83 ASN A C 1
ATOM 648 O O . ASN A 1 83 ? 13.041 3.881 -24.201 1.00 93.69 83 ASN A O 1
ATOM 652 N N . ALA A 1 84 ? 12.017 2.882 -22.468 1.00 90.62 84 ALA A N 1
ATOM 653 C CA . ALA A 1 84 ? 12.943 1.755 -22.390 1.00 90.62 84 ALA A CA 1
ATOM 654 C C . ALA A 1 84 ? 12.804 0.839 -23.615 1.00 90.62 84 ALA A C 1
ATOM 656 O O . ALA A 1 84 ? 13.799 0.563 -24.277 1.00 90.62 84 ALA A O 1
ATOM 657 N N . ALA A 1 85 ? 11.576 0.471 -23.992 1.00 91.25 85 ALA A N 1
ATOM 658 C CA . ALA A 1 85 ? 11.318 -0.386 -25.149 1.00 91.25 85 ALA A CA 1
ATOM 659 C C . ALA A 1 85 ? 11.837 0.211 -26.469 1.00 91.25 85 ALA A C 1
ATOM 661 O O . ALA A 1 85 ? 12.365 -0.518 -27.301 1.00 91.25 85 ALA A O 1
ATOM 662 N N . ILE A 1 86 ? 11.736 1.534 -26.645 1.00 92.69 86 ILE A N 1
ATOM 663 C CA . ILE A 1 86 ? 12.281 2.238 -27.818 1.00 92.69 86 ILE A CA 1
ATOM 664 C C . ILE A 1 86 ? 13.814 2.167 -27.870 1.00 92.69 86 ILE A C 1
ATOM 666 O O . ILE A 1 86 ? 14.376 2.169 -28.957 1.00 92.69 86 ILE A O 1
ATOM 670 N N . LYS A 1 87 ? 14.506 2.140 -26.724 1.00 86.44 87 LYS A N 1
ATOM 671 C CA . LYS A 1 87 ? 15.978 2.059 -26.682 1.00 86.44 87 LYS A CA 1
ATOM 672 C C . LYS A 1 87 ? 16.503 0.645 -26.923 1.00 86.44 87 LYS A C 1
ATOM 674 O O . LYS A 1 87 ? 17.627 0.506 -27.393 1.00 86.44 87 LYS A O 1
ATOM 679 N N . SER A 1 88 ? 15.727 -0.364 -26.540 1.00 79.38 88 SER A N 1
ATOM 680 C CA . SER A 1 88 ? 16.099 -1.778 -26.644 1.00 79.38 88 SER A CA 1
ATOM 681 C C . SER A 1 88 ? 15.824 -2.386 -28.028 1.00 79.38 88 SER A C 1
ATOM 683 O O . SER A 1 88 ? 16.338 -3.466 -28.319 1.00 79.38 88 SER A O 1
ATOM 685 N N . GLY A 1 89 ? 15.005 -1.731 -28.861 1.00 66.75 89 GLY A N 1
ATOM 686 C CA . GLY A 1 89 ? 14.713 -2.122 -30.250 1.00 66.75 89 GLY A CA 1
ATOM 687 C C . GLY A 1 89 ? 15.583 -1.399 -31.269 1.00 66.75 89 GLY A C 1
ATOM 688 O O . GLY A 1 89 ? 15.909 -2.038 -32.294 1.00 66.75 89 GLY A O 1
#